Protein AF-A0A6I9Q2Z5-F1 (afdb_monomer)

Mean predicted aligned error: 12.73 Å

Solvent-accessible surface area (backbone atoms only — not comparable to full-atom values): 8625 Å² total; per-residue (Å²): 112,68,69,62,53,49,53,53,50,50,52,51,53,52,50,52,50,51,53,53,51,52,52,49,53,52,49,51,51,53,48,54,63,56,76,73,17,76,68,58,44,55,52,47,53,49,43,55,52,47,50,53,50,51,48,57,50,46,54,54,52,51,52,53,53,50,50,53,53,48,53,49,50,51,52,19,62,78,65,74,46,85,69,77,91,73,96,59,83,25,69,66,58,54,52,58,42,66,46,87,76,74,90,43,98,87,50,96,57,84,42,38,54,55,45,57,68,73,45,90,81,69,81,79,66,69,69,87,70,76,91,83,72,80,80,83,76,79,83,84,128

Structure (mmCIF, N/CA/C/O backbone):
data_AF-A0A6I9Q2Z5-F1
#
_entry.id   AF-A0A6I9Q2Z5-F1
#
loop_
_atom_site.group_PDB
_atom_site.id
_atom_site.type_symbol
_atom_site.label_atom_id
_atom_site.label_alt_id
_atom_site.label_comp_id
_atom_site.label_asym_id
_atom_site.label_entity_id
_atom_site.label_seq_id
_atom_site.pdbx_PDB_ins_code
_atom_site.Cartn_x
_atom_site.Cartn_y
_atom_site.Cartn_z
_atom_site.occupancy
_atom_site.B_iso_or_equiv
_atom_site.auth_seq_id
_atom_site.auth_comp_id
_atom_site.auth_asym_id
_atom_site.auth_atom_id
_atom_site.pdbx_PDB_model_num
ATOM 1 N N . MET A 1 1 ? 48.932 -18.354 -34.151 1.00 63.88 1 MET A N 1
ATOM 2 C CA . MET A 1 1 ? 48.682 -16.906 -33.979 1.00 63.88 1 MET A CA 1
ATOM 3 C C . MET A 1 1 ? 47.330 -16.526 -34.582 1.00 63.88 1 MET A C 1
ATOM 5 O O . MET A 1 1 ? 46.481 -16.050 -33.842 1.00 63.88 1 MET A O 1
ATOM 9 N N . GLU A 1 2 ? 47.081 -16.879 -35.847 1.00 78.75 2 GLU A N 1
ATOM 10 C CA . GLU A 1 2 ? 45.809 -16.680 -36.575 1.00 78.75 2 GLU A CA 1
ATOM 11 C C . GLU A 1 2 ? 44.534 -17.121 -35.827 1.00 78.75 2 GLU A C 1
ATOM 13 O O . GLU A 1 2 ? 43.587 -16.351 -35.710 1.00 78.75 2 GLU A O 1
ATOM 18 N N . LEU A 1 3 ? 44.508 -18.327 -35.244 1.00 80.25 3 LEU A N 1
ATOM 19 C CA . LEU A 1 3 ? 43.310 -18.846 -34.557 1.00 80.25 3 LEU A CA 1
ATOM 20 C C . LEU A 1 3 ? 42.930 -18.050 -33.294 1.00 80.25 3 LEU A C 1
ATOM 22 O O . LEU A 1 3 ? 41.750 -17.856 -33.016 1.00 80.25 3 LEU A O 1
ATOM 26 N N . LEU A 1 4 ? 43.919 -17.553 -32.540 1.00 82.44 4 LEU A N 1
ATOM 27 C CA . LEU A 1 4 ? 43.674 -16.715 -31.358 1.00 82.44 4 LEU A CA 1
ATOM 28 C C . LEU A 1 4 ? 43.162 -15.327 -31.757 1.00 82.44 4 LEU A C 1
ATOM 30 O O . LEU A 1 4 ? 42.283 -14.780 -31.092 1.00 82.44 4 LEU A O 1
ATOM 34 N N . LEU A 1 5 ? 43.686 -14.772 -32.854 1.00 83.56 5 LEU A N 1
ATOM 35 C CA . LEU A 1 5 ? 43.199 -13.516 -33.426 1.00 83.56 5 LEU A CA 1
ATOM 36 C C . LEU A 1 5 ? 41.758 -13.667 -33.932 1.00 83.56 5 LEU A C 1
ATOM 38 O O . LEU A 1 5 ? 40.927 -12.803 -33.664 1.00 83.56 5 LEU A O 1
ATOM 42 N N . MET A 1 6 ? 41.436 -14.799 -34.562 1.00 87.88 6 MET A N 1
ATOM 43 C CA . MET A 1 6 ? 40.087 -15.116 -35.028 1.00 87.88 6 MET A CA 1
ATOM 44 C C . MET A 1 6 ? 39.084 -15.241 -33.871 1.00 87.88 6 MET A C 1
ATOM 46 O O . MET A 1 6 ? 38.033 -14.603 -33.913 1.00 87.88 6 MET A O 1
ATOM 50 N N . PHE A 1 7 ? 39.411 -15.980 -32.802 1.00 85.12 7 PHE A N 1
ATOM 51 C CA . PHE A 1 7 ? 38.534 -16.074 -31.625 1.00 85.12 7 PHE A CA 1
ATOM 52 C C . PHE A 1 7 ? 38.346 -14.728 -30.917 1.00 85.12 7 PHE A C 1
ATOM 54 O O . PHE A 1 7 ? 37.250 -14.427 -30.444 1.00 85.12 7 PHE A O 1
ATOM 61 N N . ARG A 1 8 ? 39.388 -13.888 -30.880 1.00 87.94 8 ARG A N 1
ATOM 62 C CA . ARG A 1 8 ? 39.298 -12.531 -30.327 1.00 87.94 8 ARG A CA 1
ATOM 63 C C . ARG A 1 8 ? 38.399 -11.623 -31.167 1.00 87.94 8 ARG A C 1
ATOM 65 O O . ARG A 1 8 ? 37.630 -10.853 -30.603 1.00 87.94 8 ARG A O 1
ATOM 72 N N . ALA A 1 9 ? 38.465 -11.721 -32.492 1.00 88.81 9 ALA A N 1
ATOM 73 C CA . ALA A 1 9 ? 37.578 -10.972 -33.378 1.00 88.81 9 ALA A CA 1
ATOM 74 C C . ALA A 1 9 ? 36.119 -11.442 -33.242 1.00 88.81 9 ALA A C 1
ATOM 76 O O . ALA A 1 9 ? 35.213 -10.618 -33.128 1.00 88.81 9 ALA A O 1
ATOM 77 N N . GLN A 1 10 ? 35.884 -12.756 -33.174 1.00 90.62 10 GLN A N 1
ATOM 78 C CA . GLN A 1 10 ? 34.542 -13.317 -32.989 1.00 90.62 10 GLN A CA 1
ATOM 79 C C . GLN A 1 10 ? 33.908 -12.900 -31.659 1.00 90.62 10 GLN A C 1
ATOM 81 O O . GLN A 1 10 ? 32.744 -12.505 -31.642 1.00 90.62 10 GLN A O 1
ATOM 86 N N . SER A 1 11 ? 34.658 -12.938 -30.554 1.00 91.94 11 SER A N 1
ATOM 87 C CA . SER A 1 11 ? 34.134 -12.517 -29.250 1.00 91.94 11 SER A CA 1
ATOM 88 C C . SER A 1 11 ? 33.823 -11.020 -29.203 1.00 91.94 11 SER A C 1
ATOM 90 O O . SER A 1 11 ? 32.816 -10.627 -28.617 1.00 91.94 11 SER A O 1
ATOM 92 N N . GLN A 1 12 ? 34.625 -10.185 -29.873 1.00 92.88 12 GLN A N 1
ATOM 93 C CA . GLN A 1 12 ? 34.351 -8.753 -30.007 1.00 92.88 12 GLN A CA 1
ATOM 94 C C . GLN A 1 12 ? 33.074 -8.491 -30.807 1.00 92.88 12 GLN A C 1
ATOM 96 O O . GLN A 1 12 ? 32.233 -7.717 -30.356 1.00 92.88 12 GLN A O 1
ATOM 101 N N . ILE A 1 13 ? 32.892 -9.157 -31.952 1.00 95.25 13 ILE A N 1
ATOM 102 C CA . ILE A 1 13 ? 31.677 -9.022 -32.769 1.00 95.25 13 ILE A CA 1
ATOM 103 C C . ILE A 1 13 ? 30.449 -9.453 -31.964 1.00 95.25 13 ILE A C 1
ATOM 105 O O . ILE A 1 13 ? 29.473 -8.709 -31.900 1.00 95.25 13 ILE A O 1
ATOM 109 N N . LEU A 1 14 ? 30.512 -10.607 -31.290 1.00 95.19 14 LEU A N 1
ATOM 110 C CA . LEU A 1 14 ? 29.401 -11.110 -30.484 1.00 95.19 14 LEU A CA 1
ATOM 111 C C . LEU A 1 14 ? 29.062 -10.157 -29.326 1.00 95.19 14 LEU A C 1
ATOM 113 O O . LEU A 1 14 ? 27.891 -9.877 -29.079 1.00 95.19 14 LEU A O 1
ATOM 117 N N . GLY A 1 15 ? 30.083 -9.613 -28.657 1.00 95.25 15 GLY A N 1
ATOM 118 C CA . GLY A 1 15 ? 29.915 -8.618 -27.599 1.00 95.25 15 GLY A CA 1
ATOM 119 C C . GLY A 1 15 ? 29.217 -7.352 -28.098 1.00 95.25 15 GLY A C 1
ATOM 120 O O . GLY A 1 15 ? 28.240 -6.910 -27.496 1.00 95.25 15 GLY A O 1
ATOM 121 N N . TRP A 1 16 ? 29.650 -6.807 -29.237 1.00 96.88 16 TRP A N 1
ATOM 122 C CA . TRP A 1 16 ? 29.002 -5.646 -29.852 1.00 96.88 16 TRP A CA 1
ATOM 123 C C . TRP A 1 16 ? 27.569 -5.940 -30.301 1.00 96.88 16 TRP A C 1
ATOM 125 O O . TRP A 1 16 ? 26.690 -5.106 -30.089 1.00 96.88 16 TRP A O 1
ATOM 135 N N . CYS A 1 17 ? 27.299 -7.130 -30.843 1.00 96.19 17 CYS A N 1
ATOM 136 C CA . CYS A 1 17 ? 25.939 -7.552 -31.178 1.00 96.19 17 CYS A CA 1
ATOM 137 C C . CYS A 1 17 ? 25.034 -7.569 -29.941 1.00 96.19 17 CYS A C 1
ATOM 139 O O . CYS A 1 17 ? 23.935 -7.022 -29.992 1.00 96.19 17 CYS A O 1
ATOM 141 N N . ILE A 1 18 ? 25.496 -8.134 -28.821 1.00 96.88 18 ILE A N 1
ATOM 142 C CA . ILE A 1 18 ? 24.724 -8.169 -27.570 1.00 96.88 18 ILE A CA 1
ATOM 143 C C . ILE A 1 18 ? 24.435 -6.749 -27.072 1.00 96.88 18 ILE A C 1
ATOM 145 O O . ILE A 1 18 ? 23.295 -6.456 -26.715 1.00 96.88 18 ILE A O 1
ATOM 149 N N . ILE A 1 19 ? 25.429 -5.854 -27.096 1.00 97.00 19 ILE A N 1
ATOM 150 C CA . ILE A 1 19 ? 25.258 -4.455 -26.673 1.00 97.00 19 ILE A CA 1
ATOM 151 C C . ILE A 1 19 ? 24.212 -3.747 -27.544 1.00 97.00 19 ILE A C 1
ATOM 153 O O . ILE A 1 19 ? 23.307 -3.103 -27.014 1.00 97.00 19 ILE A O 1
ATOM 157 N N . ILE A 1 20 ? 24.300 -3.889 -28.869 1.00 96.69 20 ILE A N 1
ATOM 158 C CA . ILE A 1 20 ? 23.361 -3.264 -29.812 1.00 96.69 20 ILE A CA 1
ATOM 159 C C . ILE A 1 20 ? 21.944 -3.805 -29.604 1.00 96.69 20 ILE A C 1
ATOM 161 O O . ILE A 1 20 ? 20.994 -3.025 -29.538 1.00 96.69 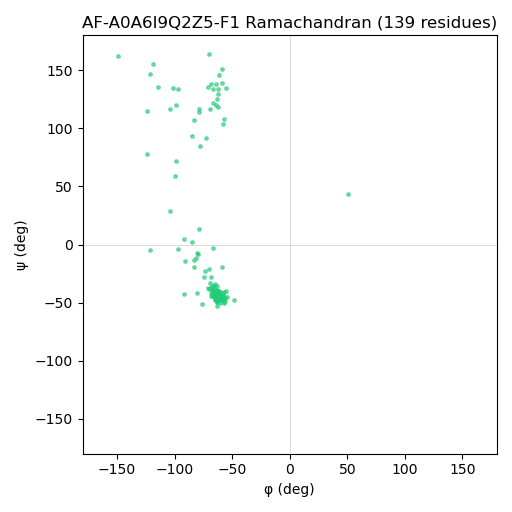20 ILE A O 1
ATOM 165 N N . ILE A 1 21 ? 21.792 -5.124 -29.454 1.00 96.81 21 ILE A N 1
ATOM 166 C CA . ILE A 1 21 ? 20.490 -5.758 -29.217 1.00 96.81 21 ILE A CA 1
ATOM 167 C C . ILE A 1 21 ? 19.896 -5.270 -27.893 1.00 96.81 21 ILE A C 1
ATOM 169 O O . ILE A 1 21 ? 18.735 -4.862 -27.861 1.00 96.81 21 ILE A O 1
ATOM 173 N N . ALA A 1 22 ? 20.681 -5.250 -26.814 1.00 96.31 22 ALA A N 1
ATOM 174 C CA . ALA A 1 22 ? 20.225 -4.780 -25.509 1.00 96.31 22 ALA A CA 1
ATOM 175 C C . ALA A 1 22 ? 19.786 -3.307 -25.553 1.00 96.31 22 ALA A C 1
ATOM 177 O O . ALA A 1 22 ? 18.720 -2.964 -25.037 1.00 96.31 22 ALA A O 1
ATOM 178 N N . ALA A 1 23 ? 20.557 -2.446 -26.226 1.00 96.25 23 ALA A N 1
ATOM 179 C CA . ALA A 1 23 ? 20.207 -1.041 -26.414 1.00 96.25 23 ALA A CA 1
ATOM 180 C C . ALA A 1 23 ? 18.909 -0.874 -27.221 1.00 96.25 23 ALA A C 1
ATOM 182 O O . ALA A 1 23 ? 18.042 -0.082 -26.847 1.00 96.25 23 ALA A O 1
ATOM 183 N N . PHE A 1 24 ? 18.736 -1.650 -28.295 1.00 96.31 24 PHE A N 1
ATOM 184 C CA . PHE A 1 24 ? 17.542 -1.593 -29.138 1.00 96.31 24 PHE A CA 1
ATOM 185 C C . PHE A 1 24 ? 16.287 -2.071 -28.398 1.00 96.31 24 PHE A C 1
ATOM 187 O O . PHE A 1 24 ? 15.253 -1.406 -28.442 1.00 96.31 24 PHE A O 1
ATOM 194 N N . VAL A 1 25 ? 16.384 -3.174 -27.649 1.00 95.69 25 VAL A N 1
ATOM 195 C CA . VAL A 1 25 ? 15.293 -3.674 -26.796 1.00 95.69 25 VAL A CA 1
ATOM 196 C C . VAL A 1 25 ? 14.924 -2.645 -25.722 1.00 95.69 25 VAL A C 1
ATOM 198 O O . VAL A 1 25 ? 13.740 -2.369 -25.524 1.00 95.69 25 VAL A O 1
ATOM 201 N N . GLY A 1 26 ? 15.913 -2.018 -25.077 1.00 92.94 26 GLY A N 1
ATOM 202 C CA . GLY A 1 26 ? 15.681 -0.953 -24.096 1.00 92.94 26 GLY A CA 1
ATOM 203 C C . GLY A 1 26 ? 14.980 0.275 -24.691 1.00 92.94 26 GLY A C 1
ATOM 204 O O . GLY A 1 26 ? 14.052 0.825 -24.086 1.00 92.94 26 GLY A O 1
ATOM 205 N N . LEU A 1 27 ? 15.364 0.672 -25.908 1.00 93.56 27 LEU A N 1
ATOM 206 C CA . LEU A 1 27 ? 14.746 1.787 -26.626 1.00 93.56 27 LEU A CA 1
ATOM 207 C C . LEU A 1 27 ? 13.306 1.464 -27.038 1.00 93.56 27 LEU A C 1
ATOM 209 O O . LEU A 1 27 ? 12.415 2.286 -26.820 1.00 93.56 27 LEU A O 1
ATOM 213 N N . LEU A 1 28 ? 13.050 0.263 -27.565 1.00 91.25 28 LEU A N 1
ATOM 214 C CA . LEU A 1 28 ? 11.696 -0.191 -27.895 1.00 91.25 28 LEU A CA 1
ATOM 215 C C . LEU A 1 28 ? 10.802 -0.267 -26.654 1.00 91.25 28 LEU A C 1
ATOM 217 O O . LEU A 1 28 ? 9.665 0.199 -26.704 1.00 91.25 28 LEU A O 1
ATOM 221 N N . GLY A 1 29 ? 11.313 -0.782 -25.532 1.00 86.06 29 GLY A N 1
ATOM 222 C CA . GLY A 1 29 ? 10.585 -0.811 -24.262 1.00 86.06 29 GLY A CA 1
ATOM 223 C C . GLY A 1 29 ? 10.214 0.592 -23.777 1.00 86.06 29 GLY A C 1
ATOM 224 O O . GLY A 1 29 ? 9.055 0.861 -23.448 1.00 86.06 29 GLY A O 1
ATOM 225 N N . THR A 1 30 ? 11.171 1.520 -23.811 1.00 82.81 30 THR A N 1
ATOM 226 C CA . THR A 1 30 ? 10.946 2.926 -23.440 1.00 82.81 30 THR A CA 1
ATOM 227 C C . THR A 1 30 ? 9.953 3.612 -24.383 1.00 82.81 30 THR A C 1
ATOM 229 O O . THR A 1 30 ? 9.042 4.303 -23.935 1.00 82.81 30 THR A O 1
ATOM 232 N N . CYS A 1 31 ? 10.066 3.405 -25.694 1.00 82.88 31 CYS A N 1
ATOM 233 C CA . CYS A 1 31 ? 9.152 3.993 -26.673 1.00 82.88 31 CYS A CA 1
ATOM 234 C C . CYS A 1 31 ? 7.724 3.449 -26.505 1.00 82.88 31 CYS A C 1
ATOM 236 O O . CYS A 1 31 ? 6.766 4.216 -26.424 1.00 82.88 31 CYS A O 1
ATOM 238 N N . TYR A 1 32 ? 7.578 2.131 -26.342 1.00 80.81 32 TYR A N 1
ATOM 239 C CA . TYR A 1 32 ? 6.284 1.480 -26.149 1.00 80.81 32 TYR A CA 1
ATOM 240 C C . TYR A 1 32 ? 5.571 1.974 -24.882 1.00 80.81 32 TYR A C 1
ATOM 242 O O . TYR A 1 32 ? 4.382 2.306 -24.911 1.00 80.81 32 TYR A O 1
ATOM 250 N N . THR A 1 33 ? 6.313 2.090 -23.778 1.00 70.88 33 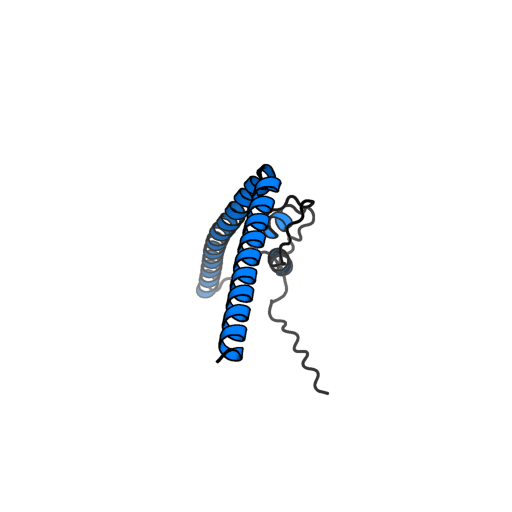THR A N 1
ATOM 251 C CA . THR A 1 33 ? 5.801 2.603 -22.498 1.00 70.88 33 THR A CA 1
ATOM 252 C C . THR A 1 33 ? 5.499 4.096 -22.503 1.00 70.88 33 THR A C 1
ATOM 254 O O . THR A 1 33 ? 4.701 4.520 -21.679 1.00 70.88 33 THR A O 1
ATOM 257 N N . ASN A 1 34 ? 6.069 4.895 -23.409 1.00 70.31 34 ASN A N 1
ATOM 258 C CA . ASN A 1 34 ? 5.756 6.322 -23.533 1.00 70.31 34 ASN A CA 1
ATOM 259 C C . ASN A 1 34 ? 4.618 6.590 -24.538 1.00 70.31 34 ASN A C 1
ATOM 261 O O . ASN A 1 34 ? 3.702 7.360 -24.243 1.00 70.31 34 ASN A O 1
ATOM 265 N N . CYS A 1 35 ? 4.606 5.921 -25.696 1.00 71.12 35 CYS A N 1
ATOM 266 C CA . CYS A 1 35 ? 3.601 6.136 -26.745 1.00 71.12 35 CYS A CA 1
ATOM 267 C C . CYS A 1 35 ? 2.200 5.646 -26.353 1.00 71.12 35 CYS A C 1
ATOM 269 O O . CYS A 1 35 ? 1.205 6.263 -26.730 1.00 71.12 35 CYS A O 1
ATOM 271 N N . ARG A 1 36 ? 2.086 4.570 -25.564 1.00 63.44 36 ARG A N 1
ATOM 272 C CA . ARG A 1 36 ? 0.783 3.989 -25.183 1.00 63.44 36 ARG A CA 1
ATOM 273 C C . ARG A 1 36 ? 0.133 4.665 -23.966 1.00 63.44 36 ARG A C 1
ATOM 275 O O . ARG A 1 36 ? -0.916 4.225 -23.495 1.00 63.44 36 ARG A O 1
ATOM 282 N N . SER A 1 37 ? 0.769 5.704 -23.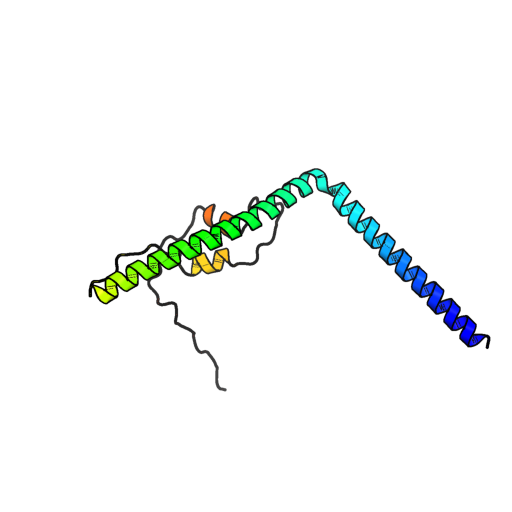424 1.00 55.16 37 SER A N 1
ATOM 283 C CA . SER A 1 37 ? 0.741 5.921 -21.982 1.00 55.16 37 SER A CA 1
ATOM 284 C C . SER A 1 37 ? 0.172 7.246 -21.513 1.00 55.16 37 SER A C 1
ATOM 286 O O . SER A 1 37 ? -0.035 7.364 -20.334 1.00 55.16 37 SER A O 1
ATOM 288 N N . LYS A 1 38 ? -0.211 8.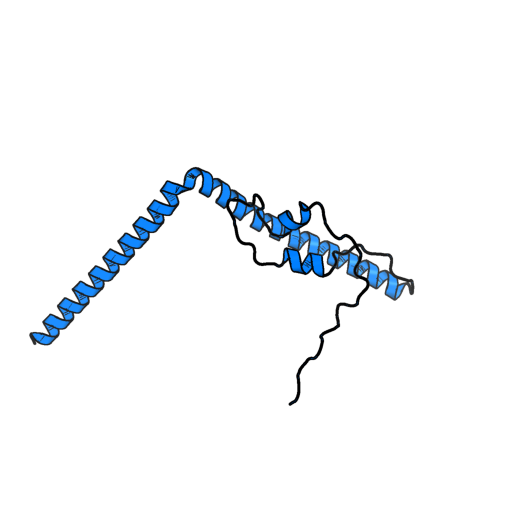244 -22.315 1.00 55.84 38 LYS A N 1
ATOM 289 C CA . LYS A 1 38 ? -0.665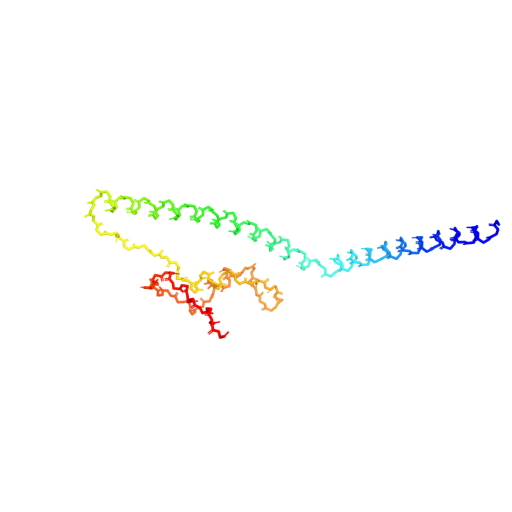 9.515 -21.686 1.00 55.84 38 LYS A CA 1
ATOM 290 C C . LYS A 1 38 ? -1.849 9.372 -20.701 1.00 55.84 38 LYS A C 1
ATOM 292 O O . LYS A 1 38 ? -1.795 9.946 -19.619 1.00 55.84 38 LYS A O 1
ATOM 297 N N . VAL A 1 39 ? -2.852 8.544 -21.009 1.00 57.72 39 VAL A N 1
ATOM 298 C CA . VAL A 1 39 ? -3.951 8.227 -20.066 1.00 57.72 39 VAL A CA 1
ATOM 299 C C . VAL A 1 39 ? -3.532 7.156 -19.049 1.00 57.72 39 VAL A C 1
ATOM 301 O O . VAL A 1 39 ? -3.782 7.303 -17.857 1.00 57.72 39 VAL A O 1
ATOM 304 N N . SER A 1 40 ? -2.817 6.118 -19.496 1.00 66.62 40 SER A N 1
ATOM 305 C CA . SER A 1 40 ? -2.352 5.019 -18.633 1.00 66.62 40 SER A CA 1
ATOM 306 C C . SER A 1 40 ? -1.281 5.449 -17.619 1.00 66.62 40 SER A C 1
ATOM 308 O O . SER A 1 40 ? -1.186 4.848 -16.562 1.00 66.62 40 SER A O 1
ATOM 310 N N . TYR A 1 41 ? -0.487 6.470 -17.930 1.00 72.75 41 TYR A N 1
ATOM 311 C CA . TYR A 1 41 ? 0.620 7.028 -17.154 1.00 72.75 41 TYR A CA 1
ATOM 312 C C . TYR A 1 41 ? 0.075 7.870 -16.024 1.00 72.75 41 TYR A C 1
ATOM 314 O O . TYR A 1 41 ? 0.433 7.623 -14.887 1.00 72.75 41 TYR A O 1
ATOM 322 N N . LEU A 1 42 ? -0.832 8.813 -16.310 1.00 80.00 42 LEU A N 1
ATOM 323 C CA . LEU A 1 42 ? -1.457 9.624 -15.265 1.00 80.00 42 LEU A CA 1
ATOM 324 C C . 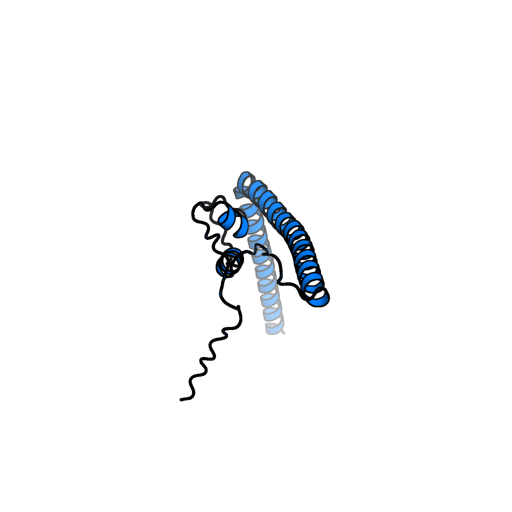LEU A 1 42 ? -2.248 8.748 -14.288 1.00 80.00 42 LEU A C 1
ATOM 326 O O . LEU A 1 42 ? -2.106 8.921 -13.080 1.00 80.00 42 LEU A O 1
ATOM 330 N N . GLN A 1 43 ? -3.005 7.768 -14.793 1.00 79.25 43 GLN A N 1
ATOM 331 C CA . GLN A 1 43 ? -3.704 6.793 -13.950 1.00 79.25 43 GLN A CA 1
ATOM 332 C C . GLN A 1 43 ? -2.731 5.931 -13.137 1.00 79.25 43 GLN A C 1
ATOM 334 O O . GLN A 1 43 ? -2.938 5.747 -11.943 1.00 79.25 43 GLN A O 1
ATOM 339 N N . LEU A 1 44 ? -1.637 5.456 -13.739 1.00 79.62 44 LEU A N 1
ATOM 340 C CA . LEU A 1 44 ? -0.616 4.683 -13.030 1.00 79.62 44 LEU A CA 1
ATOM 341 C C . LEU A 1 44 ? 0.127 5.525 -11.983 1.00 79.62 44 LEU A C 1
ATOM 343 O O . LEU A 1 44 ? 0.432 5.034 -10.902 1.00 79.62 44 LEU A O 1
ATOM 347 N N . THR A 1 45 ? 0.428 6.790 -12.278 1.00 85.06 45 THR A N 1
ATOM 348 C CA . THR A 1 45 ? 1.055 7.723 -11.337 1.00 85.06 45 THR A CA 1
ATOM 349 C C . THR A 1 45 ? 0.122 8.015 -10.170 1.00 85.06 45 THR A C 1
ATOM 351 O O . THR A 1 45 ? 0.573 8.003 -9.027 1.00 85.06 45 THR A O 1
ATOM 354 N N . PHE A 1 46 ? -1.164 8.253 -10.442 1.00 86.69 46 PHE A N 1
ATOM 355 C CA . PHE A 1 46 ? -2.168 8.406 -9.394 1.00 86.69 46 PHE A CA 1
ATOM 356 C C . PHE A 1 46 ? -2.251 7.145 -8.539 1.00 86.69 46 PHE A C 1
ATOM 358 O O . PHE A 1 46 ? -2.152 7.240 -7.322 1.00 86.69 46 PHE A O 1
ATOM 365 N N . TRP A 1 47 ? -2.334 5.974 -9.170 1.00 85.56 47 TRP A N 1
ATOM 366 C CA . TRP A 1 47 ? -2.390 4.706 -8.464 1.00 85.56 47 TRP A CA 1
ATOM 367 C C . TRP A 1 47 ? -1.176 4.507 -7.544 1.00 85.56 47 TRP A C 1
ATOM 369 O O . TRP A 1 47 ? -1.341 4.261 -6.352 1.00 85.56 47 TRP A O 1
ATOM 379 N N . LYS A 1 48 ? 0.048 4.699 -8.046 1.00 87.19 48 LYS A N 1
ATOM 380 C CA . LYS A 1 48 ? 1.260 4.590 -7.217 1.00 87.19 48 LYS A CA 1
ATOM 381 C C . LYS A 1 48 ? 1.200 5.492 -5.982 1.00 87.19 48 LYS A C 1
ATOM 383 O O . LYS A 1 48 ? 1.494 5.030 -4.886 1.00 87.19 48 LYS A O 1
ATOM 388 N N . ARG A 1 49 ? 0.769 6.748 -6.152 1.00 92.06 49 ARG A N 1
ATOM 389 C CA . ARG A 1 49 ? 0.599 7.692 -5.034 1.00 92.06 49 ARG A CA 1
ATOM 390 C C . ARG A 1 49 ? -0.512 7.271 -4.075 1.00 92.06 49 ARG A C 1
ATOM 392 O O . ARG A 1 49 ? -0.360 7.445 -2.873 1.00 92.06 49 ARG A O 1
ATOM 399 N N . TYR A 1 50 ? -1.617 6.745 -4.598 1.00 91.50 50 TYR A N 1
ATOM 400 C CA . TYR A 1 50 ? -2.725 6.250 -3.789 1.00 91.50 50 TYR A CA 1
ATOM 401 C C . TYR A 1 50 ? -2.269 5.106 -2.884 1.00 91.50 50 TYR A C 1
ATOM 403 O O . TYR A 1 50 ? -2.478 5.197 -1.685 1.00 91.50 50 TYR A O 1
ATOM 411 N N . VAL A 1 51 ? -1.586 4.091 -3.424 1.00 89.75 51 VAL A N 1
ATOM 412 C CA . VAL A 1 51 ? -1.102 2.939 -2.638 1.00 89.75 51 VAL A CA 1
ATOM 413 C C . VAL A 1 51 ? -0.091 3.362 -1.576 1.00 89.75 51 VAL A C 1
ATOM 415 O O . VAL A 1 51 ? -0.134 2.877 -0.450 1.00 89.75 51 VAL A O 1
ATOM 418 N N . GLU A 1 52 ? 0.808 4.289 -1.910 1.00 93.81 52 GLU A N 1
ATOM 419 C CA . GLU A 1 52 ? 1.766 4.833 -0.945 1.00 93.81 52 GLU A CA 1
ATOM 420 C C . GLU A 1 52 ? 1.051 5.535 0.218 1.00 93.81 52 GLU A C 1
ATOM 422 O O . GLU A 1 52 ? 1.330 5.253 1.382 1.00 93.81 52 GLU A O 1
ATOM 427 N N . LYS A 1 53 ? 0.061 6.383 -0.087 1.00 96.38 53 LYS A N 1
ATOM 428 C CA . LYS A 1 53 ? -0.726 7.078 0.939 1.00 96.38 53 LYS A CA 1
ATOM 429 C C . LYS A 1 53 ? -1.656 6.159 1.717 1.00 96.38 53 LYS A C 1
ATOM 431 O O . LYS A 1 53 ? -1.792 6.332 2.923 1.00 96.38 53 LYS A O 1
ATOM 436 N N . GLU A 1 54 ? -2.265 5.182 1.058 1.00 94.81 54 GLU A N 1
ATOM 437 C CA . GLU A 1 54 ? -3.088 4.161 1.701 1.00 94.81 54 GLU A CA 1
ATOM 438 C C . GLU A 1 54 ? -2.266 3.406 2.745 1.00 94.81 54 GLU A C 1
ATOM 440 O O . GLU A 1 54 ? -2.726 3.258 3.873 1.00 94.81 54 GLU A O 1
ATOM 445 N N . LYS A 1 55 ? -1.023 3.030 2.418 1.00 92.88 55 LYS A N 1
ATOM 446 C CA . LYS A 1 55 ? -0.112 2.378 3.361 1.00 92.88 55 LYS A CA 1
ATOM 447 C C . LYS A 1 55 ? 0.252 3.274 4.548 1.00 92.88 55 LYS A C 1
ATOM 449 O O . LYS A 1 55 ? 0.133 2.837 5.686 1.00 92.88 55 LYS A O 1
ATOM 454 N N . GLU A 1 56 ? 0.661 4.521 4.306 1.00 96.94 56 GLU A N 1
ATOM 455 C CA . GLU A 1 56 ? 0.994 5.466 5.388 1.00 96.94 56 GLU A CA 1
ATOM 456 C C . GLU A 1 56 ? -0.185 5.674 6.355 1.00 96.94 56 GLU A C 1
ATOM 458 O O . GLU A 1 56 ? -0.025 5.655 7.581 1.00 96.94 56 GLU A O 1
ATOM 463 N N . CYS A 1 57 ? -1.390 5.859 5.806 1.00 96.62 57 CYS A N 1
ATOM 464 C CA . CYS A 1 57 ? -2.603 5.974 6.603 1.00 96.62 57 CYS A CA 1
ATOM 465 C C . CYS A 1 57 ? -2.900 4.671 7.346 1.00 96.62 57 CYS A C 1
ATOM 467 O O . CYS A 1 57 ? -3.190 4.719 8.539 1.00 96.62 57 CYS A O 1
ATOM 469 N N . PHE A 1 58 ? -2.803 3.523 6.674 1.00 94.75 58 PHE A N 1
ATOM 470 C CA . PHE A 1 58 ? -3.038 2.214 7.274 1.00 94.75 58 PHE A CA 1
ATOM 471 C C . PHE A 1 58 ? -2.130 1.979 8.484 1.00 94.75 58 PHE A C 1
ATOM 473 O O . PHE A 1 58 ? -2.640 1.648 9.549 1.00 94.75 58 PHE A O 1
ATOM 480 N N . ASP A 1 59 ? -0.825 2.231 8.363 1.00 95.94 59 ASP A N 1
ATOM 481 C CA . ASP A 1 59 ? 0.133 2.053 9.461 1.00 95.94 59 ASP A CA 1
ATOM 482 C C . ASP A 1 59 ? -0.208 2.966 10.654 1.00 95.94 59 ASP A C 1
ATOM 484 O O . ASP A 1 59 ? -0.180 2.540 11.811 1.00 95.94 59 ASP A O 1
ATOM 488 N N . THR A 1 60 ? -0.612 4.209 10.374 1.00 97.50 60 THR A N 1
ATOM 489 C CA . THR A 1 60 ? -1.035 5.173 11.403 1.00 97.50 60 THR A CA 1
ATOM 490 C C . THR A 1 60 ? -2.303 4.708 12.129 1.00 97.50 60 THR A C 1
ATOM 492 O O . THR A 1 60 ? -2.356 4.721 13.360 1.00 97.50 60 THR A O 1
ATOM 495 N N . PHE A 1 61 ? -3.323 4.268 11.385 1.00 95.31 61 PHE A N 1
ATOM 496 C CA . PHE A 1 61 ? -4.568 3.752 11.960 1.00 95.31 61 PHE A CA 1
ATOM 497 C C . PHE A 1 61 ? -4.345 2.440 12.716 1.00 95.31 61 PHE A C 1
ATOM 499 O O . PHE A 1 61 ? -4.905 2.258 13.794 1.00 95.31 61 PHE A O 1
ATOM 506 N N . ALA A 1 62 ? -3.510 1.543 12.195 1.00 93.50 62 ALA A N 1
ATOM 507 C CA . ALA A 1 62 ? -3.172 0.289 12.852 1.00 93.50 62 ALA A CA 1
ATOM 508 C C . ALA A 1 62 ? -2.499 0.540 14.209 1.00 93.50 62 ALA A C 1
ATOM 510 O O . ALA A 1 62 ? -2.883 -0.076 15.202 1.00 93.50 62 ALA A O 1
ATOM 511 N N . ALA A 1 63 ? -1.557 1.486 14.276 1.00 96.69 63 ALA A N 1
ATOM 512 C CA . ALA A 1 63 ? -0.900 1.868 15.523 1.00 96.69 63 ALA A CA 1
ATOM 513 C C . ALA A 1 63 ? -1.882 2.470 16.547 1.00 96.69 63 ALA A C 1
ATOM 515 O O . ALA A 1 63 ? -1.875 2.074 17.713 1.00 96.69 63 ALA A O 1
ATOM 516 N N . ASP A 1 64 ? -2.761 3.381 16.119 1.00 96.50 64 ASP A N 1
ATOM 517 C CA . ASP A 1 64 ? -3.781 3.990 16.986 1.00 96.50 64 ASP A CA 1
ATOM 518 C C . ASP A 1 64 ? -4.768 2.946 17.542 1.00 96.50 64 ASP A C 1
ATOM 520 O O . ASP A 1 64 ? -5.030 2.903 18.747 1.00 96.50 64 ASP A O 1
ATOM 524 N N . TYR A 1 65 ? -5.270 2.044 16.693 1.00 94.50 65 TYR A N 1
ATOM 525 C CA . TYR A 1 65 ? -6.171 0.971 17.126 1.00 94.50 65 TYR A CA 1
ATOM 526 C C . TYR A 1 65 ? -5.475 -0.054 18.027 1.00 94.50 65 TYR A C 1
ATOM 528 O O . TYR A 1 65 ? -6.094 -0.538 18.977 1.00 94.50 65 TYR A O 1
ATOM 536 N N . ALA A 1 66 ? -4.196 -0.354 17.783 1.00 94.19 66 ALA A N 1
ATOM 537 C CA . ALA A 1 66 ? -3.404 -1.202 18.667 1.00 94.19 66 ALA A CA 1
ATOM 538 C C . ALA A 1 66 ? -3.248 -0.568 20.058 1.00 94.19 66 ALA A C 1
ATOM 540 O O . ALA A 1 66 ? -3.455 -1.253 21.062 1.00 94.19 66 ALA A O 1
ATOM 541 N N . ASN A 1 67 ? -2.966 0.739 20.127 1.00 96.75 67 ASN A N 1
ATOM 542 C CA . ASN A 1 67 ? -2.868 1.449 21.401 1.00 96.75 67 ASN A CA 1
ATOM 543 C C . ASN A 1 67 ? -4.204 1.435 22.162 1.00 96.75 67 ASN A C 1
ATOM 545 O O . ASN A 1 67 ? -4.249 1.037 23.323 1.00 96.75 67 ASN A O 1
ATOM 549 N N . LYS A 1 68 ? -5.316 1.760 21.491 1.00 94.94 68 LYS A N 1
ATOM 550 C CA . LYS A 1 68 ? -6.664 1.724 22.093 1.00 94.94 68 LYS A CA 1
ATOM 551 C C . LYS A 1 68 ? -7.032 0.343 22.631 1.00 94.94 68 LYS A C 1
ATOM 553 O O . LYS A 1 68 ? -7.612 0.228 23.711 1.00 94.94 68 LYS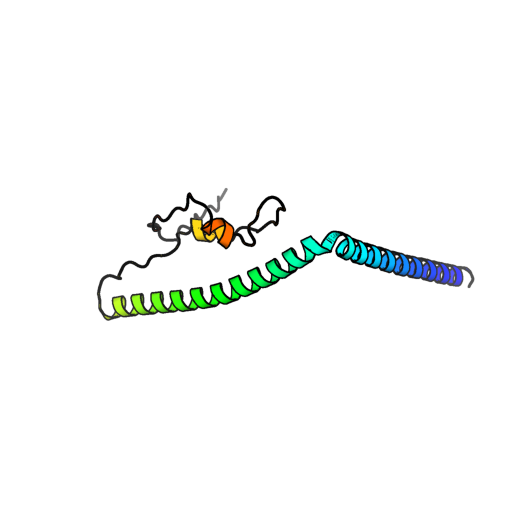 A O 1
ATOM 558 N N . LEU A 1 69 ? -6.703 -0.713 21.886 1.00 94.94 69 LEU A N 1
ATOM 559 C CA . LEU A 1 69 ? -6.967 -2.084 22.313 1.00 94.94 69 LEU A CA 1
ATOM 560 C C . LEU A 1 69 ? -6.117 -2.465 23.534 1.00 94.94 69 LEU A C 1
ATOM 562 O O . LEU A 1 69 ? -6.634 -3.088 24.465 1.00 94.94 69 LEU A O 1
ATOM 566 N N . ALA A 1 70 ? -4.842 -2.066 23.557 1.00 95.25 70 ALA A N 1
ATOM 567 C CA . ALA A 1 70 ? -3.954 -2.280 24.695 1.00 95.25 70 ALA A CA 1
ATOM 568 C C . ALA A 1 70 ? -4.452 -1.542 25.948 1.00 95.25 70 ALA A C 1
ATOM 570 O O . ALA A 1 70 ? -4.607 -2.168 26.996 1.00 95.25 70 ALA A O 1
ATOM 571 N N . GLU A 1 71 ? -4.788 -0.255 25.834 1.00 95.81 71 GLU A N 1
ATOM 572 C CA . GLU A 1 71 ? -5.331 0.554 26.933 1.00 95.81 71 GLU A CA 1
ATOM 573 C C . GLU A 1 71 ? -6.618 -0.052 27.507 1.00 95.81 71 GLU A C 1
ATOM 575 O O . GLU A 1 71 ? -6.720 -0.254 28.719 1.00 95.81 71 GLU A O 1
ATOM 580 N N . ARG A 1 72 ? -7.577 -0.429 26.645 1.00 94.31 72 ARG A N 1
ATOM 581 C CA . ARG A 1 72 ? -8.823 -1.098 27.059 1.00 94.31 72 ARG A CA 1
ATOM 582 C C . ARG A 1 72 ? -8.541 -2.377 27.851 1.00 94.31 72 ARG A C 1
ATOM 584 O O . ARG A 1 72 ? -9.178 -2.624 28.880 1.00 94.31 72 ARG A O 1
ATOM 591 N N . ASN A 1 73 ? -7.615 -3.204 27.365 1.00 94.56 73 ASN A N 1
ATOM 592 C CA . ASN A 1 73 ? -7.276 -4.481 27.991 1.00 94.56 73 ASN A CA 1
ATOM 593 C C . ASN A 1 73 ? -6.587 -4.282 29.343 1.00 94.56 73 ASN A C 1
ATOM 595 O O . ASN A 1 73 ? -6.971 -4.935 30.310 1.00 94.56 73 ASN A O 1
ATOM 599 N N . LEU A 1 74 ? -5.626 -3.358 29.434 1.00 96.31 74 LEU A N 1
ATOM 600 C CA . LEU A 1 74 ? -4.935 -3.044 30.686 1.00 96.31 74 LEU A CA 1
ATOM 601 C C . LEU A 1 74 ? -5.902 -2.474 31.726 1.00 96.31 74 LEU A C 1
ATOM 603 O O . LEU A 1 74 ? -5.878 -2.900 32.879 1.00 96.31 74 LEU A O 1
ATOM 607 N N . HIS A 1 75 ? -6.799 -1.574 31.319 1.00 95.75 75 HIS A N 1
ATOM 608 C CA . HIS A 1 75 ? -7.818 -1.023 32.209 1.00 95.75 75 HIS A CA 1
ATOM 609 C C . HIS A 1 75 ? -8.756 -2.111 32.754 1.00 95.75 75 HIS A C 1
ATOM 611 O O . HIS A 1 75 ? -9.062 -2.132 33.944 1.00 95.75 75 HIS A O 1
ATOM 617 N N . SER A 1 76 ? -9.186 -3.042 31.899 1.00 94.81 76 SER A N 1
ATOM 618 C CA . SER A 1 76 ? -10.064 -4.150 32.303 1.00 94.81 76 SER A CA 1
ATOM 619 C C . SER A 1 76 ? -9.339 -5.132 33.232 1.00 94.81 76 SER A C 1
ATOM 621 O O . SER A 1 76 ? -9.890 -5.525 34.257 1.00 94.81 76 SER A O 1
ATOM 623 N N . PHE A 1 77 ? -8.077 -5.455 32.926 1.00 95.75 77 PHE A N 1
ATOM 624 C CA . PHE A 1 77 ? -7.239 -6.351 33.724 1.00 95.75 77 PHE A CA 1
ATOM 625 C C . PHE A 1 77 ? -6.961 -5.799 35.129 1.00 95.75 77 PHE A C 1
ATOM 627 O O . PHE A 1 77 ? -7.233 -6.476 36.116 1.00 95.75 77 PHE A O 1
ATOM 634 N N . PHE A 1 78 ? -6.469 -4.560 35.243 1.00 96.94 78 PHE A N 1
ATOM 635 C CA . PHE A 1 78 ? -6.172 -3.956 36.548 1.00 96.94 78 PHE A CA 1
ATOM 636 C C . PHE A 1 78 ? -7.429 -3.529 37.315 1.00 96.94 78 PHE A C 1
ATOM 638 O O . PHE A 1 78 ? -7.419 -3.519 38.543 1.00 96.94 78 PHE A O 1
ATOM 645 N N . GLY A 1 79 ? -8.512 -3.194 36.608 1.00 94.00 79 GLY A N 1
ATOM 646 C CA . GLY A 1 79 ? -9.809 -2.882 37.205 1.00 94.00 79 GLY A CA 1
ATOM 647 C C . GLY A 1 79 ? -10.638 -4.110 37.594 1.00 94.00 79 GLY A C 1
ATOM 648 O O . GLY A 1 79 ? -11.676 -3.933 38.225 1.00 94.00 79 GLY A O 1
ATOM 649 N N . ASN A 1 80 ? -10.203 -5.323 37.226 1.00 92.56 80 ASN A N 1
ATOM 650 C CA . ASN A 1 80 ? -10.927 -6.586 37.409 1.00 92.56 80 ASN A CA 1
ATOM 651 C C . ASN A 1 80 ? -12.384 -6.537 36.896 1.00 92.56 80 ASN A C 1
ATOM 653 O O . ASN A 1 80 ? -13.307 -6.996 37.568 1.00 92.56 80 ASN A O 1
ATOM 657 N N . ASN A 1 81 ? -12.580 -5.944 35.715 1.00 93.06 81 ASN A N 1
ATOM 658 C CA . ASN A 1 81 ? -13.881 -5.813 35.055 1.00 93.06 81 ASN A CA 1
ATOM 659 C C . ASN A 1 81 ? -13.868 -6.525 33.699 1.00 93.06 81 ASN A C 1
ATOM 661 O O . ASN A 1 81 ? -12.818 -6.639 33.063 1.00 93.06 81 ASN A O 1
ATOM 665 N N . ASP A 1 82 ? -15.044 -6.931 33.221 1.00 91.31 82 ASP A N 1
ATOM 666 C CA . ASP A 1 82 ? -15.181 -7.475 31.870 1.00 91.31 82 ASP A CA 1
ATOM 667 C C . ASP A 1 82 ? -14.837 -6.415 30.804 1.00 91.31 82 ASP A C 1
ATOM 669 O O . ASP A 1 82 ? -15.239 -5.250 30.924 1.00 91.31 82 ASP A O 1
ATOM 673 N N . PRO A 1 83 ? -14.105 -6.787 29.737 1.00 89.75 83 PRO A N 1
ATOM 674 C CA . PRO A 1 83 ? -13.695 -5.844 28.709 1.00 89.75 83 PRO A CA 1
ATOM 675 C C . PRO A 1 83 ? -14.879 -5.389 27.853 1.00 89.75 83 PRO A C 1
ATOM 677 O O . PRO A 1 83 ? -15.669 -6.194 27.358 1.00 89.75 83 PRO A O 1
ATOM 680 N N . ALA A 1 84 ? -14.955 -4.081 27.597 1.00 88.69 84 ALA A N 1
ATOM 681 C CA . ALA A 1 84 ? -15.961 -3.511 26.705 1.00 88.69 84 ALA A CA 1
ATOM 682 C C . ALA A 1 84 ? -15.831 -4.068 25.268 1.00 88.69 84 ALA A C 1
ATOM 684 O O . ALA A 1 84 ? -14.706 -4.294 24.807 1.00 88.69 84 ALA A O 1
ATOM 685 N N . PRO A 1 85 ? -16.935 -4.247 24.514 1.00 87.75 85 PRO A N 1
ATOM 686 C CA . PRO A 1 85 ? -16.879 -4.678 23.118 1.00 87.75 85 PRO A CA 1
ATOM 687 C C . PRO A 1 85 ? -15.996 -3.751 22.273 1.00 87.75 85 PRO A C 1
ATOM 689 O O . PRO A 1 85 ? -16.110 -2.531 22.362 1.00 87.75 85 PRO A O 1
ATOM 692 N N . PHE A 1 86 ? -15.126 -4.327 21.442 1.00 85.69 86 PHE A N 1
ATOM 693 C CA . PHE A 1 86 ? -14.265 -3.578 20.524 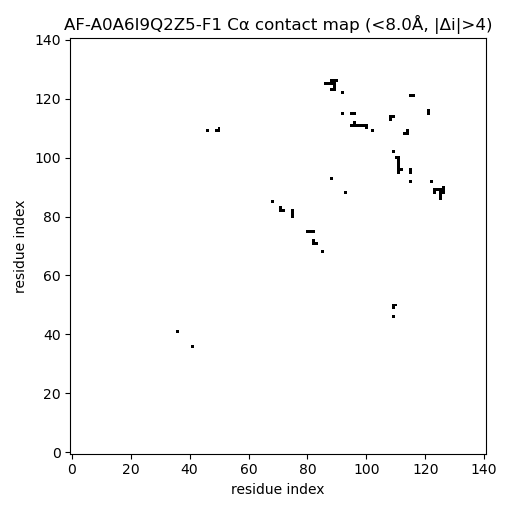1.00 85.69 86 PHE A CA 1
ATOM 694 C C . PHE A 1 86 ? -14.516 -4.080 19.100 1.00 85.69 86 PHE A C 1
ATOM 696 O O . PHE A 1 86 ? -14.267 -5.259 18.838 1.00 85.69 86 PHE A O 1
ATOM 703 N N . PRO A 1 87 ? -15.058 -3.245 18.196 1.00 82.12 87 PRO A N 1
ATOM 704 C CA . PRO A 1 87 ? -15.338 -3.669 16.833 1.00 82.12 87 PRO A CA 1
ATOM 705 C C . PRO A 1 87 ? -14.014 -3.892 16.099 1.00 82.12 87 PRO A C 1
ATOM 707 O O . PRO A 1 87 ? -13.231 -2.962 15.918 1.00 82.12 87 PRO A O 1
ATOM 710 N N . PHE A 1 88 ? -13.771 -5.132 15.684 1.00 83.06 88 PHE A N 1
ATOM 711 C CA . PHE A 1 88 ? -12.619 -5.504 14.871 1.00 83.06 88 PHE A CA 1
ATOM 712 C C . PHE A 1 88 ? -13.101 -6.141 13.567 1.00 83.06 88 PHE A C 1
ATOM 714 O O . PHE A 1 88 ? -14.139 -6.814 13.577 1.00 83.06 88 PHE A O 1
ATOM 721 N N . PRO A 1 89 ? -12.380 -5.956 12.448 1.00 84.50 89 PRO A N 1
ATOM 722 C CA . PRO A 1 89 ? -12.628 -6.754 11.259 1.00 84.50 89 PRO A CA 1
ATOM 723 C C . PRO A 1 89 ? -12.439 -8.238 11.595 1.00 84.50 89 PRO A C 1
ATOM 725 O O . PRO A 1 89 ? -11.515 -8.591 12.331 1.00 84.50 89 PRO A O 1
ATOM 728 N N . ASN A 1 90 ? -13.312 -9.094 11.068 1.00 85.38 90 ASN A N 1
ATOM 729 C CA . ASN A 1 90 ? -13.162 -10.543 11.199 1.00 85.38 90 ASN A CA 1
ATOM 730 C C . ASN A 1 90 ? -11.974 -11.055 10.363 1.00 85.38 90 ASN A C 1
ATOM 732 O O . ASN A 1 90 ? -11.476 -10.365 9.471 1.00 85.38 90 ASN A O 1
ATOM 736 N N . HIS A 1 91 ? -11.515 -12.273 10.641 1.00 83.06 91 HIS A N 1
ATOM 737 C CA . HIS A 1 91 ? -10.389 -12.895 9.949 1.00 83.06 91 HIS A CA 1
ATOM 738 C C . HIS A 1 91 ? -10.574 -12.941 8.430 1.00 83.06 91 HIS A C 1
ATOM 740 O O . HIS A 1 91 ? -9.644 -12.639 7.687 1.00 83.06 91 HIS A O 1
ATOM 746 N N . ARG A 1 92 ? -11.793 -13.224 7.958 1.00 83.62 92 ARG A N 1
ATOM 747 C CA . ARG A 1 92 ? -12.106 -13.234 6.525 1.00 83.62 92 ARG A CA 1
ATOM 748 C C . ARG A 1 92 ? -11.876 -11.865 5.877 1.00 83.62 92 ARG A C 1
ATOM 750 O O . ARG A 1 92 ? -11.319 -11.794 4.788 1.00 83.62 92 ARG A O 1
ATOM 757 N N . ALA A 1 93 ? -12.249 -10.777 6.551 1.00 85.94 93 ALA A N 1
ATOM 758 C CA . ALA A 1 93 ? -11.971 -9.422 6.087 1.00 85.94 93 ALA A CA 1
ATOM 759 C C . ALA A 1 93 ? -10.460 -9.169 5.967 1.00 85.94 93 ALA A C 1
ATOM 761 O O . ALA A 1 93 ? -10.016 -8.577 4.987 1.00 85.94 93 ALA A O 1
ATOM 762 N N . TRP A 1 94 ? -9.668 -9.646 6.934 1.00 88.06 94 TRP A N 1
ATOM 763 C CA . TRP A 1 94 ? -8.205 -9.549 6.905 1.00 88.06 94 TRP A CA 1
ATOM 764 C C . TRP A 1 94 ? -7.578 -10.363 5.769 1.00 88.06 94 TRP A C 1
ATOM 766 O O . TRP A 1 94 ? -6.687 -9.870 5.077 1.00 88.06 94 TRP A O 1
ATOM 776 N N . GLU A 1 95 ? -8.064 -11.581 5.543 1.00 86.25 95 GLU A N 1
ATOM 777 C CA . GLU A 1 95 ? -7.598 -12.446 4.462 1.00 86.25 95 GLU A CA 1
ATOM 778 C C . GLU A 1 95 ? -7.909 -11.829 3.089 1.00 86.25 95 GLU A C 1
ATOM 780 O O . GLU A 1 95 ? -7.018 -11.708 2.245 1.00 86.25 95 GLU A O 1
ATOM 785 N N . GLU A 1 96 ? -9.133 -11.332 2.882 1.00 85.25 96 GLU A N 1
ATOM 786 C CA . GLU A 1 96 ? -9.555 -10.741 1.608 1.00 85.25 96 GLU A CA 1
ATOM 787 C C . GLU A 1 96 ? -8.754 -9.483 1.236 1.00 85.25 96 GLU A C 1
ATOM 789 O O . GLU A 1 96 ? -8.392 -9.310 0.067 1.00 85.25 96 GLU A O 1
ATOM 794 N N . ILE A 1 97 ? -8.425 -8.616 2.203 1.00 88.62 97 ILE A N 1
ATOM 795 C CA . ILE A 1 97 ? -7.598 -7.430 1.918 1.00 88.62 97 ILE A CA 1
ATOM 796 C C . ILE A 1 97 ? -6.126 -7.787 1.674 1.00 88.62 97 ILE A C 1
ATOM 798 O O . ILE A 1 97 ? -5.430 -7.031 0.994 1.00 88.62 97 ILE A O 1
ATOM 802 N N . SER A 1 98 ? -5.662 -8.937 2.179 1.00 86.81 98 SER A N 1
ATOM 803 C CA . SER A 1 98 ? -4.285 -9.425 2.010 1.00 86.81 98 SER A CA 1
ATOM 804 C C . SER A 1 98 ? -4.025 -10.117 0.665 1.00 86.81 98 SER A C 1
ATOM 806 O O . SER A 1 98 ? -2.871 -10.357 0.305 1.00 86.81 98 SER A O 1
ATOM 808 N N . ALA A 1 99 ? -5.083 -10.424 -0.092 1.00 83.62 99 ALA A N 1
ATOM 809 C CA . ALA A 1 99 ? -4.981 -11.108 -1.372 1.00 83.62 99 ALA A CA 1
ATOM 810 C C . ALA A 1 99 ? -4.113 -10.338 -2.387 1.00 83.62 99 ALA A C 1
ATOM 812 O O . ALA A 1 99 ? -4.041 -9.106 -2.387 1.00 83.62 99 ALA A O 1
ATOM 813 N N . LEU A 1 100 ? -3.473 -11.073 -3.304 1.00 76.69 100 LEU A N 1
ATOM 814 C CA . LEU A 1 100 ? -2.661 -10.464 -4.355 1.00 76.69 100 LEU A CA 1
ATOM 815 C C . LEU A 1 100 ? -3.535 -9.576 -5.253 1.00 76.69 100 LEU A C 1
ATOM 817 O O . LEU A 1 100 ? -4.436 -10.056 -5.942 1.00 76.69 100 LEU A O 1
ATOM 821 N N . HIS A 1 101 ? -3.233 -8.280 -5.287 1.00 73.19 101 HIS A N 1
ATOM 822 C CA . HIS A 1 101 ? -3.937 -7.344 -6.153 1.00 73.19 101 HIS A CA 1
ATOM 823 C C . HIS A 1 101 ? -3.430 -7.438 -7.599 1.00 73.19 101 HIS A C 1
ATOM 825 O O . HIS A 1 101 ? -2.300 -7.048 -7.902 1.00 73.19 101 HIS A O 1
ATOM 831 N N . THR A 1 102 ? -4.282 -7.893 -8.519 1.00 65.38 102 THR A N 1
ATOM 832 C CA . THR A 1 102 ? -4.027 -7.802 -9.963 1.00 65.38 102 THR A CA 1
ATOM 833 C C . THR A 1 102 ? -4.771 -6.611 -10.551 1.00 65.38 102 THR A C 1
ATOM 835 O O . THR A 1 102 ? -6.001 -6.578 -10.521 1.00 65.38 102 THR A O 1
ATOM 838 N N . PHE A 1 103 ? -4.045 -5.656 -11.140 1.00 63.88 103 PHE A N 1
ATOM 839 C CA . PHE A 1 103 ? -4.692 -4.598 -11.915 1.00 63.88 103 PHE A CA 1
ATOM 840 C C . PHE A 1 103 ? -5.397 -5.198 -13.122 1.00 63.88 103 PHE A C 1
ATOM 842 O O . PHE A 1 103 ? -4.744 -5.758 -14.007 1.00 63.88 103 PHE A O 1
ATOM 849 N N . SER A 1 104 ? -6.704 -5.009 -13.214 1.00 59.72 104 SER A N 1
ATOM 850 C CA . SER A 1 104 ? -7.423 -5.218 -14.461 1.00 59.72 104 SER A CA 1
ATOM 851 C C . SER A 1 104 ? -7.977 -3.888 -14.940 1.00 59.72 104 SER A C 1
ATOM 853 O O . SER A 1 104 ? -8.587 -3.159 -14.170 1.00 59.72 104 SER A O 1
ATOM 855 N N . ARG A 1 105 ? -7.843 -3.585 -16.237 1.00 57.59 105 ARG A N 1
ATOM 856 C CA . ARG A 1 105 ? -8.492 -2.408 -16.850 1.00 57.59 105 ARG A CA 1
ATOM 857 C C . ARG A 1 105 ? -10.019 -2.417 -16.704 1.00 57.59 105 ARG A C 1
ATOM 859 O O . ARG A 1 105 ? -10.632 -1.371 -16.886 1.00 57.59 105 ARG A O 1
ATOM 866 N N . SER A 1 106 ? -10.620 -3.577 -16.429 1.00 57.09 106 SER A N 1
ATOM 867 C CA . SER A 1 106 ? -12.055 -3.714 -16.162 1.00 57.09 106 SER A CA 1
ATOM 868 C C . SER A 1 106 ? -12.437 -3.403 -14.713 1.00 57.09 106 SER A C 1
ATOM 870 O O . SER A 1 106 ? -13.605 -3.144 -14.449 1.00 57.09 106 SER A O 1
ATOM 872 N N . GLU A 1 107 ? -11.486 -3.436 -13.776 1.00 61.88 107 GLU A N 1
ATOM 873 C CA . GLU A 1 107 ? -11.728 -3.191 -12.354 1.00 61.88 107 GLU A CA 1
ATOM 874 C C . GLU A 1 107 ? -11.237 -1.784 -11.993 1.00 61.88 107 GLU A C 1
ATOM 876 O O . GLU A 1 107 ? -10.053 -1.479 -12.083 1.00 61.88 107 GLU A O 1
ATOM 881 N N . GLN A 1 108 ? -12.151 -0.905 -11.579 1.00 69.06 108 GLN A N 1
ATOM 882 C CA . GLN A 1 108 ? -11.859 0.499 -11.240 1.00 69.06 108 GLN A CA 1
ATOM 883 C C . GLN A 1 108 ? -11.233 0.686 -9.842 1.00 69.06 108 GLN A C 1
ATOM 885 O O . GLN A 1 108 ? -11.175 1.804 -9.334 1.00 69.06 108 GLN A O 1
ATOM 890 N N . TYR A 1 109 ? -10.767 -0.394 -9.214 1.00 80.69 109 TYR A N 1
ATOM 891 C CA . TYR A 1 109 ? -10.233 -0.384 -7.852 1.00 80.69 109 TYR A CA 1
ATOM 892 C C . TYR A 1 109 ? -8.707 -0.280 -7.860 1.00 80.69 109 TYR A C 1
ATOM 894 O O . TYR A 1 109 ? -8.041 -1.034 -8.568 1.00 80.69 109 TYR A O 1
ATOM 902 N N . TYR A 1 110 ? -8.161 0.601 -7.025 1.00 82.25 110 TYR A N 1
ATOM 903 C CA . TYR A 1 110 ? -6.723 0.839 -6.876 1.00 82.25 110 TYR A CA 1
ATOM 904 C C . TYR A 1 110 ? -6.070 -0.032 -5.788 1.00 82.25 110 TYR A C 1
ATOM 906 O O . TYR A 1 110 ? -4.845 -0.139 -5.742 1.00 82.25 110 TYR A O 1
ATOM 914 N N . SER A 1 111 ? -6.859 -0.672 -4.924 1.00 86.50 111 SER A N 1
ATOM 915 C CA . SER A 1 111 ? -6.377 -1.630 -3.923 1.00 86.50 111 SER A CA 1
ATOM 916 C C . SER A 1 111 ? -7.420 -2.714 -3.630 1.00 86.50 111 SER A C 1
ATOM 918 O O . SER A 1 111 ? -8.605 -2.586 -3.959 1.00 86.50 111 SER A O 1
ATOM 920 N N . THR A 1 112 ? -6.982 -3.821 -3.028 1.00 88.50 112 THR A N 1
ATOM 921 C CA . THR A 1 112 ? -7.874 -4.852 -2.467 1.00 88.50 112 THR A CA 1
ATOM 922 C C . THR A 1 112 ? -8.690 -4.313 -1.299 1.00 88.50 112 THR A C 1
ATOM 924 O O . THR A 1 112 ? -9.856 -4.673 -1.172 1.00 88.50 112 THR A O 1
ATOM 927 N N . LEU A 1 113 ? -8.127 -3.397 -0.508 1.00 89.12 113 LEU A N 1
ATOM 928 C CA . LEU A 1 113 ? -8.830 -2.728 0.584 1.00 89.12 113 LEU A CA 1
ATOM 929 C C . LEU A 1 113 ? -9.977 -1.848 0.065 1.00 89.12 113 LEU A C 1
ATOM 931 O O . LEU A 1 113 ? -11.106 -1.984 0.532 1.00 89.12 113 LEU A O 1
ATOM 935 N N . GLN A 1 114 ? -9.732 -1.016 -0.952 1.00 87.94 114 GLN A N 1
ATOM 936 C CA . GLN A 1 114 ? -10.776 -0.228 -1.613 1.00 87.94 114 GLN A CA 1
ATOM 937 C C . GLN A 1 114 ? -11.866 -1.140 -2.181 1.00 87.94 114 GLN A C 1
ATOM 939 O O . GLN A 1 114 ? -13.054 -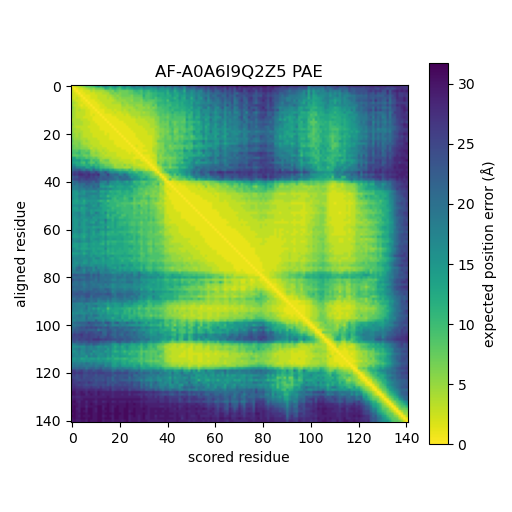0.915 -1.957 1.00 87.94 114 GLN A O 1
ATOM 944 N N . ARG A 1 115 ? -11.459 -2.209 -2.876 1.00 86.25 115 ARG A N 1
ATOM 945 C CA . ARG A 1 115 ? -12.382 -3.206 -3.428 1.00 86.25 115 ARG A CA 1
ATOM 946 C C . ARG A 1 115 ? -13.246 -3.842 -2.344 1.00 86.25 115 ARG A C 1
ATOM 948 O O . ARG A 1 115 ? -14.443 -3.995 -2.552 1.00 86.25 115 ARG A O 1
ATOM 955 N N . TYR A 1 116 ? -12.655 -4.204 -1.208 1.00 84.94 116 TYR A N 1
ATOM 956 C CA . TYR A 1 116 ? -13.376 -4.781 -0.079 1.00 84.94 116 TYR A CA 1
ATOM 957 C C . TYR A 1 116 ? -14.397 -3.791 0.493 1.00 84.94 116 TYR A C 1
ATOM 959 O O . TYR A 1 116 ? -15.545 -4.155 0.729 1.00 84.94 116 TYR A O 1
ATOM 967 N N . VAL A 1 117 ? -14.016 -2.522 0.662 1.00 87.12 117 VAL A N 1
ATOM 968 C CA . VAL A 1 117 ? -14.887 -1.476 1.222 1.00 87.12 117 VAL A CA 1
ATOM 969 C C . VAL A 1 117 ? -16.046 -1.109 0.290 1.00 87.12 117 VAL A C 1
ATOM 971 O O . VAL A 1 117 ? -17.152 -0.863 0.770 1.00 87.12 117 VAL A O 1
ATOM 974 N N . GLU A 1 118 ? -15.818 -1.075 -1.021 1.00 84.00 118 GLU A N 1
ATOM 975 C CA . GLU A 1 118 ? -16.835 -0.701 -2.012 1.00 84.00 118 GLU A CA 1
ATOM 976 C C . GLU A 1 118 ? -17.820 -1.836 -2.348 1.00 84.00 118 GLU A C 1
ATOM 978 O O . GLU A 1 118 ? -18.835 -1.596 -3.004 1.00 84.00 118 GLU A O 1
ATOM 983 N N . ARG A 1 119 ? -17.581 -3.063 -1.867 1.00 80.75 119 ARG A N 1
ATOM 984 C CA . ARG A 1 119 ? -18.551 -4.162 -1.969 1.00 80.75 119 ARG A CA 1
ATOM 985 C C . ARG A 1 119 ? -19.777 -3.912 -1.082 1.00 80.75 119 ARG A C 1
ATOM 987 O O . ARG A 1 119 ? -19.679 -3.485 0.072 1.00 80.75 119 ARG A O 1
ATOM 994 N N . THR A 1 120 ? -20.958 -4.209 -1.623 1.00 65.00 120 THR A N 1
ATOM 995 C CA . THR A 1 120 ? -22.248 -4.057 -0.928 1.00 65.00 120 THR A CA 1
ATOM 996 C C . THR A 1 120 ? -22.598 -5.238 -0.015 1.00 65.00 120 THR A C 1
ATOM 998 O O . THR A 1 120 ? -23.498 -5.100 0.806 1.00 65.00 120 THR A O 1
ATOM 1001 N N . ASP A 1 121 ? -21.906 -6.376 -0.125 1.00 71.50 121 ASP A N 1
ATOM 1002 C CA . ASP A 1 121 ? -22.176 -7.639 0.588 1.00 71.50 121 ASP A CA 1
ATOM 1003 C C . ASP A 1 121 ? -21.203 -7.920 1.750 1.00 71.50 121 ASP A C 1
ATOM 1005 O O . ASP A 1 121 ? -20.942 -9.070 2.098 1.00 71.50 121 ASP A O 1
ATOM 1009 N N . ARG A 1 122 ? -20.656 -6.868 2.368 1.00 68.31 122 ARG A N 1
ATOM 1010 C CA . ARG A 1 122 ? -19.675 -6.997 3.454 1.00 68.31 122 ARG A CA 1
ATOM 1011 C C . ARG A 1 122 ? -20.253 -7.718 4.671 1.00 68.31 122 ARG A C 1
ATOM 1013 O O . ARG A 1 122 ? -21.288 -7.324 5.210 1.00 68.31 122 ARG A O 1
ATOM 1020 N N . ASP A 1 123 ? -19.521 -8.721 5.147 1.00 68.31 123 ASP A N 1
ATOM 1021 C CA . ASP A 1 123 ? -19.835 -9.413 6.389 1.00 68.31 123 ASP A CA 1
ATOM 1022 C C . ASP A 1 123 ? -19.276 -8.632 7.587 1.00 68.31 123 ASP A C 1
ATOM 1024 O O . ASP A 1 123 ? -18.067 -8.586 7.821 1.00 68.31 123 ASP A O 1
ATOM 1028 N N . PHE A 1 124 ? -20.174 -7.999 8.342 1.00 67.25 124 PHE A N 1
ATOM 1029 C CA . PHE A 1 124 ? -19.849 -7.275 9.572 1.00 67.25 124 PHE A CA 1
ATOM 1030 C C . PHE A 1 124 ? -19.956 -8.149 10.825 1.00 67.25 124 PHE A C 1
ATOM 1032 O O . PHE A 1 124 ? -19.855 -7.620 11.935 1.00 67.25 124 PHE A O 1
ATOM 1039 N N . THR A 1 125 ? -20.220 -9.456 10.694 1.00 69.62 125 THR A N 1
ATOM 1040 C CA . THR A 1 125 ? -20.366 -10.301 11.878 1.00 69.62 125 THR A CA 1
ATOM 1041 C C . THR A 1 125 ? -19.053 -10.340 12.667 1.00 69.62 125 THR A C 1
ATOM 1043 O O . THR A 1 125 ? -17.996 -10.652 12.105 1.00 69.62 125 THR A O 1
ATOM 1046 N N . PRO A 1 126 ? -19.093 -10.000 13.973 1.00 62.22 126 PRO A N 1
ATOM 1047 C CA . PRO A 1 126 ? -17.927 -10.094 14.833 1.00 62.22 126 PRO A CA 1
ATOM 1048 C C . PRO A 1 126 ? -17.480 -11.548 14.926 1.00 62.22 126 PRO A C 1
ATOM 1050 O O . PRO A 1 126 ? -18.297 -12.447 15.152 1.00 62.22 126 PRO A O 1
ATOM 1053 N N . GLU A 1 127 ? -16.182 -11.777 14.778 1.00 60.66 127 GLU A N 1
ATOM 1054 C CA . GLU A 1 127 ? -15.615 -13.109 14.901 1.00 60.66 127 GLU A CA 1
ATOM 1055 C C . GLU A 1 127 ? -15.749 -13.613 16.345 1.00 60.66 127 GLU A C 1
ATOM 1057 O O . GLU A 1 127 ? -15.292 -12.977 17.292 1.00 60.66 127 GLU A O 1
ATOM 1062 N N . LYS A 1 128 ? -16.426 -14.753 16.520 1.00 58.00 128 LYS A N 1
ATOM 1063 C CA . LYS A 1 128 ? -16.637 -15.396 17.830 1.00 58.00 128 LYS A CA 1
ATOM 1064 C C . LYS A 1 128 ? -15.632 -16.518 18.119 1.00 58.00 128 LYS A C 1
ATOM 1066 O O . LYS A 1 128 ? -15.707 -17.120 19.187 1.00 58.00 128 LYS A O 1
ATOM 1071 N N . ARG A 1 129 ? -14.745 -16.848 17.171 1.00 52.38 129 ARG A N 1
ATOM 1072 C CA . ARG A 1 129 ? -13.796 -17.966 17.284 1.00 52.38 129 ARG A CA 1
ATOM 1073 C C . ARG A 1 129 ? -12.401 -17.447 17.662 1.00 52.38 129 ARG A C 1
ATOM 1075 O O . ARG A 1 129 ? -11.962 -16.461 17.079 1.00 52.38 129 ARG A O 1
ATOM 1082 N N . PRO A 1 130 ? -11.697 -18.071 18.620 1.00 47.53 130 PRO A N 1
ATOM 1083 C CA . PRO A 1 130 ? -10.291 -17.771 18.862 1.00 47.53 130 PRO A CA 1
ATOM 1084 C C . PRO A 1 130 ? -9.438 -18.215 17.659 1.00 47.53 130 PRO A C 1
ATOM 1086 O O . PRO A 1 130 ? -9.591 -19.328 17.171 1.00 47.53 130 PRO A O 1
ATOM 1089 N N . VAL A 1 131 ? -8.527 -17.345 17.209 1.00 53.69 131 VAL A N 1
ATOM 1090 C CA . VAL A 1 131 ? -7.669 -17.481 16.002 1.00 53.69 131 VAL A CA 1
ATOM 1091 C C . VAL A 1 131 ? -6.632 -18.623 16.102 1.00 53.69 131 VAL A C 1
ATOM 1093 O O . VAL A 1 131 ? -5.903 -18.908 15.158 1.00 53.69 131 VAL A O 1
ATOM 1096 N N . LEU A 1 132 ? -6.564 -19.317 17.239 1.00 45.19 132 LEU A N 1
ATOM 1097 C CA . LEU A 1 132 ? -5.666 -20.449 17.459 1.00 45.19 132 LEU A CA 1
ATOM 1098 C C . LEU A 1 132 ? -6.416 -21.769 17.265 1.00 45.19 132 LEU A C 1
ATOM 1100 O O . LEU A 1 132 ? -6.672 -22.480 18.231 1.00 45.19 132 LEU A O 1
ATOM 1104 N N . ASP A 1 133 ? -6.738 -22.098 16.019 1.00 42.56 133 ASP A N 1
ATOM 1105 C CA . ASP A 1 133 ? -6.921 -23.494 15.621 1.00 42.56 133 ASP A CA 1
ATOM 1106 C C . ASP A 1 133 ? -5.971 -23.770 14.453 1.00 42.56 133 ASP A C 1
ATOM 1108 O O . ASP A 1 133 ? -6.315 -23.699 13.275 1.00 42.56 133 ASP A O 1
ATOM 1112 N N . VAL A 1 134 ? -4.696 -23.959 14.802 1.00 42.75 134 VAL A N 1
ATOM 1113 C CA . VAL A 1 134 ? -3.725 -24.568 13.896 1.00 42.75 134 VAL A CA 1
ATOM 1114 C C . VAL A 1 134 ? -4.105 -26.042 13.847 1.00 42.75 134 VAL A C 1
ATOM 1116 O O . VAL A 1 134 ? -3.668 -26.811 14.703 1.00 42.75 134 VAL A O 1
ATOM 1119 N N . GLU A 1 135 ? -4.945 -26.430 12.885 1.00 44.31 135 GLU A N 1
ATOM 1120 C CA . GLU A 1 135 ? -5.199 -27.844 12.610 1.00 44.31 135 GLU A CA 1
ATOM 1121 C C . GLU A 1 135 ? -3.866 -28.522 12.267 1.00 44.31 135 GLU A C 1
ATOM 1123 O O . GLU A 1 135 ? -3.270 -28.348 11.202 1.00 44.31 135 GLU A O 1
ATOM 1128 N N . HIS A 1 136 ? -3.365 -29.269 13.245 1.00 46.00 136 HIS A N 1
ATOM 1129 C CA . HIS A 1 136 ? -2.158 -30.066 13.167 1.00 46.00 136 HIS A CA 1
ATOM 1130 C C . HIS A 1 136 ? -2.475 -31.350 12.392 1.00 46.00 136 HIS A C 1
ATOM 1132 O O . HIS A 1 136 ? -2.780 -32.386 12.975 1.00 46.00 136 HIS A O 1
ATOM 1138 N N . GLY A 1 137 ? -2.419 -31.278 11.064 1.00 41.62 137 GLY A N 1
ATOM 1139 C CA . GLY A 1 137 ? -2.532 -32.429 10.169 1.00 41.62 137 GLY A CA 1
ATOM 1140 C C . GLY A 1 137 ? -1.171 -32.919 9.679 1.00 41.62 137 GLY A C 1
ATOM 1141 O O . GLY A 1 137 ? -0.925 -32.911 8.477 1.00 41.62 137 GLY A O 1
ATOM 1142 N N . ILE A 1 138 ? -0.262 -33.315 10.578 1.00 37.56 138 ILE A N 1
ATOM 1143 C CA . ILE A 1 138 ? 0.841 -34.205 10.182 1.00 37.56 138 ILE A CA 1
ATOM 1144 C C . ILE A 1 138 ? 0.279 -35.623 10.259 1.00 37.56 138 ILE A C 1
ATOM 1146 O O . ILE A 1 138 ? 0.252 -36.237 11.325 1.00 37.56 138 ILE A O 1
ATOM 1150 N N . GLU A 1 139 ? -0.215 -36.116 9.124 1.00 42.22 139 GLU A N 1
ATOM 1151 C CA . GLU A 1 139 ? -0.465 -37.539 8.916 1.00 42.22 139 GLU A CA 1
ATOM 1152 C C . GLU A 1 139 ? 0.852 -38.295 9.148 1.00 42.22 139 GLU A C 1
ATOM 1154 O O . GLU A 1 139 ? 1.796 -38.197 8.364 1.00 42.22 139 GLU A O 1
ATOM 1159 N N . MET A 1 140 ? 0.935 -39.028 10.260 1.00 38.19 140 MET A N 1
ATOM 1160 C CA . MET A 1 140 ? 1.879 -40.132 10.374 1.00 38.19 140 MET A CA 1
ATOM 1161 C C . MET A 1 140 ? 1.280 -41.322 9.635 1.00 38.19 140 MET A C 1
ATOM 1163 O O . MET A 1 140 ? 0.240 -41.839 10.048 1.00 38.19 140 MET A O 1
ATOM 1167 N N . HIS A 1 141 ? 1.960 -41.761 8.581 1.00 40.34 141 HIS A N 1
ATOM 1168 C CA . HIS A 1 141 ? 1.748 -43.064 7.974 1.00 40.34 141 HIS A CA 1
ATOM 1169 C C . HIS A 1 141 ? 3.076 -43.793 7.788 1.00 40.34 141 HIS A C 1
ATOM 1171 O O . HIS A 1 141 ? 4.089 -43.113 7.504 1.00 40.34 141 HIS A O 1
#

pLDDT: mean 80.91, std 16.27, range [37.56, 97.5]

Organism: NCBI:txid8208

Radius of gyration: 28.01 Å; Cα contacts (8 Å, |Δi|>4): 41; chains: 1; bounding box: 71×53×74 Å

Secondary structure (DSSP, 8-state):
-HHHHHHHHHHHHHHHHHHHHHHHHHHHHHHHHHHT-HHHHHHHHHHHHHHHHHHHHHHHHHHHHHHHHHHHHHHHHHHT-PPPP-----HHHHHHHHS-----TT---SSHHHHHHH-TT---PPP-S-S----------

InterPro domains:
  IPR029569 Calcium homeostasis modulator family [PF14798] (2-82)
  IPR029569 Calcium homeostasis modulator family [PTHR32261] (3-120)

Nearest PDB structures (foldseek):
  7d60-assembly1_A  TM=7.088E-01  e=1.122E-10  Homo sapiens

Sequence (141 aa):
MELLLMFRAQSQILGWCIIIIAAFVGLLGTCYTNCRSKVSYLQLTFWKRYVEKEKECFDTFAADYANKLAERNLHSFFGNNDPAPFPFPNHRAWEEISALHTFSRSEQYYSTLQRYVERTDRDFTPEKRPVLDVEHGIEMH

Foldseek 3Di:
DVVVVVVVVVVVVVVVVVVVVVVVVVVVVVCVCVVVPPPVPVVVVVLVVVVVVVVVVVVVVVVVLVVVVVVQVVCCVVVVHDGDDDQDDDPVLVVQQPDDDDDDPVDPDSGSNSVQVPDPPHDSDDDPDDPPPPPPPPDDD